Protein AF-A0A382WJC6-F1 (afdb_monomer_lite)

Sequence (167 aa):
MIRLLLIAVLSCFGMSCLIPLSNASTQLGEIEFPTSGSGAAQKHFIHGIAALHSFWYTEAINSFQKSTQVDPSFAMGYWGEALAYNRPLWEEQDIKSAKHTLSKIVDTSRLSQREKDYINALHLLYGDEQKVLRDKAYSNAMKKIYTNYPEDLEAACLYSLSLLGVS

Secondary structure (DSSP, 8-state):
--PPP----------------------PPP-----S--HHHHHHHHHHHHHHHTT-HHHHHHHHHHHHHH-TT-HHHHHHHHHHTEEGGGTEE-HHHHHHHHTT----TTS-HHHHHHHHHHHHHTSSS-HHHHHHHHHHHHHHHHHH-TT-HHHHHHHHHHHHT--

Radius of gyration: 24.37 Å; chains: 1; bounding box: 79×55×57 Å

Organism: NCBI:txid408172

Structure (mmCIF, N/CA/C/O backbone):
data_AF-A0A382WJC6-F1
#
_entry.id   AF-A0A382WJC6-F1
#
loop_
_atom_site.group_PDB
_atom_site.id
_atom_site.type_symbol
_atom_site.label_atom_id
_atom_site.label_alt_id
_atom_site.label_comp_id
_atom_site.label_asym_id
_atom_site.label_entity_id
_atom_site.label_seq_id
_atom_site.pdbx_PDB_ins_code
_atom_site.Cartn_x
_atom_site.Cartn_y
_atom_site.Cartn_z
_atom_site.occupancy
_atom_site.B_iso_or_equiv
_atom_site.auth_seq_id
_atom_site.auth_comp_id
_atom_site.auth_asym_id
_atom_site.auth_atom_id
_atom_site.pdbx_PDB_model_num
ATOM 1 N N . MET A 1 1 ? -63.235 -42.675 -39.815 1.00 46.12 1 MET A N 1
ATOM 2 C CA . MET A 1 1 ? -61.817 -42.324 -39.587 1.00 46.12 1 MET A CA 1
ATOM 3 C C . MET A 1 1 ? -61.426 -41.259 -40.595 1.00 46.12 1 MET A C 1
ATOM 5 O O . MET A 1 1 ? -61.469 -41.576 -41.769 1.00 46.12 1 MET A O 1
ATOM 9 N N . ILE A 1 2 ? -61.148 -40.030 -40.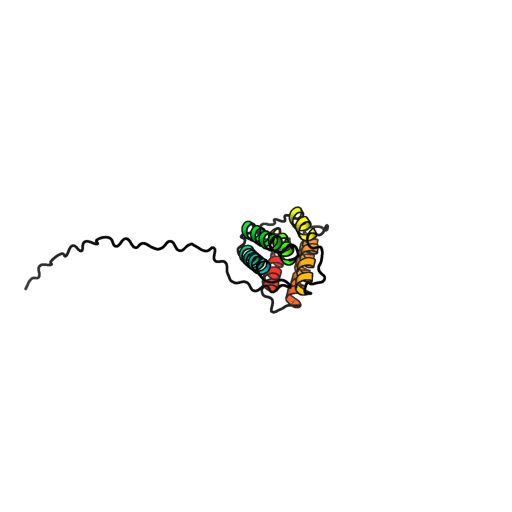145 1.00 40.38 2 ILE A N 1
ATOM 10 C CA . ILE A 1 2 ? -60.199 -39.028 -40.687 1.00 40.38 2 ILE A CA 1
ATOM 11 C C . ILE A 1 2 ? -60.385 -37.766 -39.821 1.00 40.38 2 ILE A C 1
ATOM 13 O O . ILE A 1 2 ? -61.489 -37.244 -39.693 1.00 40.38 2 ILE A O 1
ATOM 17 N N . ARG A 1 3 ? -59.310 -37.366 -39.133 1.00 46.00 3 ARG A N 1
ATOM 18 C CA . ARG A 1 3 ? -59.209 -36.202 -38.237 1.00 46.00 3 ARG A CA 1
ATOM 19 C C . ARG A 1 3 ? -59.025 -34.933 -39.081 1.00 46.00 3 ARG A C 1
ATOM 21 O O . ARG A 1 3 ? -58.102 -34.909 -39.888 1.00 46.00 3 ARG A O 1
ATOM 28 N N . LEU A 1 4 ? -59.814 -33.882 -38.848 1.00 45.53 4 LEU A N 1
ATOM 29 C CA . LEU A 1 4 ? -59.469 -32.517 -39.271 1.00 45.53 4 LEU A CA 1
ATOM 30 C C . LEU A 1 4 ? -58.906 -31.755 -38.064 1.00 45.53 4 LEU A C 1
ATOM 32 O O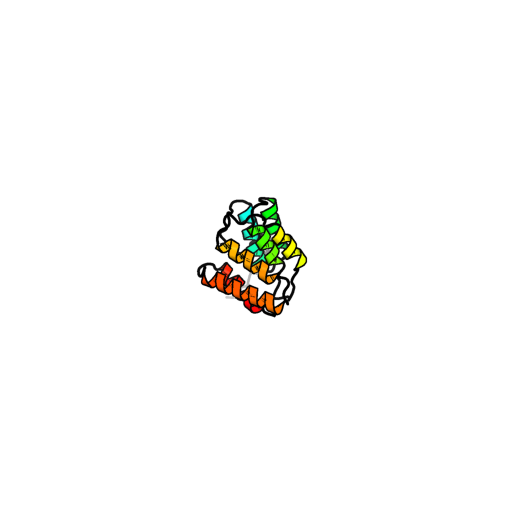 . LEU A 1 4 ? -59.560 -31.656 -37.027 1.00 45.53 4 LEU A O 1
ATOM 36 N N . LEU A 1 5 ? -57.668 -31.274 -38.197 1.00 48.09 5 LEU A N 1
ATOM 37 C CA . LEU A 1 5 ? -56.966 -30.466 -37.203 1.00 48.09 5 LEU A CA 1
ATOM 38 C C . LEU A 1 5 ? -57.609 -29.076 -37.074 1.00 48.09 5 LEU A C 1
ATOM 40 O O . LEU A 1 5 ? -57.699 -28.338 -38.051 1.00 48.09 5 LEU A O 1
ATOM 44 N N . LEU A 1 6 ? -57.971 -28.700 -35.848 1.00 46.66 6 LEU A N 1
ATOM 45 C CA . LEU A 1 6 ? -58.218 -27.315 -35.449 1.00 46.66 6 LEU A CA 1
ATOM 46 C C . LEU A 1 6 ? -56.869 -26.651 -35.144 1.00 46.66 6 LEU A C 1
ATOM 48 O O . LEU A 1 6 ? -56.180 -27.038 -34.201 1.00 46.66 6 LEU A O 1
ATOM 52 N N . ILE A 1 7 ? -56.490 -25.658 -35.948 1.00 52.75 7 ILE A N 1
ATOM 53 C CA . ILE A 1 7 ? -55.347 -24.782 -35.672 1.00 52.75 7 ILE A CA 1
ATOM 54 C C . ILE A 1 7 ? -55.813 -23.749 -34.644 1.00 52.75 7 ILE A C 1
ATOM 56 O O . ILE A 1 7 ? -56.556 -22.825 -34.971 1.00 52.75 7 ILE A O 1
ATOM 60 N N . ALA A 1 8 ? -55.398 -23.919 -33.390 1.00 48.50 8 ALA A N 1
ATOM 61 C CA . ALA A 1 8 ? -55.559 -22.901 -32.363 1.00 48.50 8 ALA A CA 1
ATOM 62 C C . ALA A 1 8 ? -54.476 -21.830 -32.561 1.00 48.50 8 ALA A C 1
ATOM 64 O O . ALA A 1 8 ? -53.296 -22.068 -32.303 1.00 48.50 8 ALA A O 1
ATOM 65 N N . VAL A 1 9 ? -54.873 -20.651 -33.040 1.00 55.81 9 VAL A N 1
ATOM 66 C CA . VAL A 1 9 ? -54.016 -19.461 -33.049 1.00 55.81 9 VAL A CA 1
ATOM 67 C C . VAL A 1 9 ? -53.932 -18.956 -31.611 1.00 55.81 9 VAL A C 1
ATOM 69 O O . VAL A 1 9 ? -54.827 -18.267 -31.125 1.00 55.81 9 VAL A O 1
ATOM 72 N N . LEU A 1 10 ? -52.873 -19.352 -30.904 1.00 54.44 10 LEU A N 1
ATOM 73 C CA . LEU A 1 10 ? -52.570 -18.845 -29.572 1.00 54.44 10 LEU A CA 1
ATOM 74 C C . LEU A 1 10 ? -52.024 -17.418 -29.723 1.00 54.44 10 LEU A C 1
ATOM 76 O O . LEU A 1 10 ? -50.866 -17.204 -30.073 1.00 54.44 10 LEU A O 1
ATOM 80 N N . SER A 1 11 ? -52.892 -16.428 -29.520 1.00 53.34 11 SER A N 1
ATOM 81 C CA . SER A 1 11 ? -52.491 -15.028 -29.404 1.00 53.34 11 SER A CA 1
ATOM 82 C C . SER A 1 11 ? -51.651 -14.869 -28.133 1.00 53.34 11 SER A C 1
ATOM 84 O O . SER A 1 11 ? -52.182 -14.887 -27.023 1.00 53.34 11 SER A O 1
ATOM 86 N N . CYS A 1 12 ? -50.330 -14.746 -28.286 1.00 46.44 12 CYS A N 1
ATOM 87 C CA . CYS A 1 12 ? -49.435 -14.298 -27.222 1.00 46.44 12 CYS A CA 1
ATOM 88 C C . CYS A 1 12 ? -49.717 -12.818 -26.937 1.00 46.44 12 CYS A C 1
ATOM 90 O O . CYS A 1 12 ? -49.056 -11.931 -27.473 1.00 46.44 12 CYS A O 1
ATOM 92 N N . PHE A 1 13 ? -50.737 -12.549 -26.122 1.00 53.16 13 PHE A N 1
ATOM 93 C CA . PHE A 1 13 ? -50.963 -11.222 -25.567 1.00 53.16 13 PHE A CA 1
ATOM 94 C C . PHE A 1 13 ? -49.839 -10.925 -24.570 1.00 53.16 13 PHE A C 1
ATOM 96 O O . PHE A 1 13 ? -49.609 -11.682 -23.626 1.00 53.16 13 PHE A O 1
ATOM 103 N N . GLY A 1 14 ? -49.090 -9.860 -24.856 1.00 56.59 14 GLY A N 1
ATOM 104 C CA . GLY A 1 14 ? -47.836 -9.516 -24.201 1.00 56.59 14 GLY A CA 1
ATOM 105 C C . GLY A 1 14 ? -47.961 -9.377 -22.689 1.00 56.59 14 GLY A C 1
ATOM 106 O O . GLY A 1 14 ? -48.544 -8.421 -22.184 1.00 56.59 14 GLY A O 1
ATOM 107 N N . MET A 1 15 ? -47.316 -10.292 -21.971 1.00 59.22 15 MET A N 1
ATOM 108 C CA . MET A 1 15 ? -46.837 -10.012 -20.628 1.00 59.22 15 MET A CA 1
ATOM 109 C C . MET A 1 15 ? -45.528 -9.241 -20.800 1.00 59.22 15 MET A C 1
ATOM 111 O O . MET A 1 15 ? -44.468 -9.839 -20.988 1.00 59.22 15 MET A O 1
ATOM 115 N N . SER A 1 16 ? -45.602 -7.909 -20.800 1.00 60.09 16 SER A N 1
ATOM 116 C CA . SER A 1 16 ? -44.414 -7.080 -20.604 1.00 60.09 16 SER A CA 1
ATOM 117 C C . SER A 1 16 ? -43.849 -7.427 -19.235 1.00 60.09 16 SER A C 1
ATOM 119 O O . SER A 1 16 ? -44.327 -6.950 -18.208 1.00 60.09 16 SER A O 1
ATOM 121 N N . CYS A 1 17 ? -42.865 -8.323 -19.226 1.00 49.97 17 CYS A N 1
ATOM 122 C CA . CYS A 1 17 ? -42.058 -8.609 -18.061 1.00 49.97 17 CYS A CA 1
ATOM 123 C C . CYS A 1 17 ? -41.314 -7.311 -17.739 1.00 49.97 17 CYS A C 1
ATOM 125 O O . CYS A 1 17 ? -40.339 -6.960 -18.404 1.00 49.97 17 CYS A O 1
ATOM 127 N N . LEU A 1 18 ? -41.829 -6.548 -16.775 1.00 57.84 18 LEU A N 1
ATOM 128 C CA . LEU A 1 18 ? -41.074 -5.485 -16.132 1.00 57.84 18 LEU A CA 1
ATOM 129 C C . LEU A 1 18 ? -39.950 -6.183 -15.372 1.00 57.84 18 LEU A C 1
ATOM 131 O O . LEU A 1 18 ? -40.111 -6.553 -14.213 1.00 57.84 18 LEU A O 1
ATOM 135 N N . ILE A 1 19 ? -38.836 -6.428 -16.059 1.00 63.53 19 ILE A N 1
ATOM 136 C CA . ILE A 1 19 ? -37.583 -6.785 -15.411 1.00 63.53 19 ILE A CA 1
ATOM 137 C C . ILE A 1 19 ? -37.266 -5.570 -14.535 1.00 63.53 19 ILE A C 1
ATOM 139 O O . ILE A 1 19 ? -37.054 -4.487 -15.093 1.00 63.53 19 ILE A O 1
ATOM 143 N N . PRO A 1 20 ? -37.287 -5.674 -13.193 1.00 59.31 20 PRO A N 1
ATOM 144 C CA . PRO A 1 20 ? -36.742 -4.599 -12.393 1.00 59.31 20 PRO A CA 1
ATOM 145 C C . PRO A 1 20 ? -35.296 -4.448 -12.853 1.00 59.31 20 PRO A C 1
ATOM 147 O O . PRO A 1 20 ? -34.547 -5.425 -12.847 1.00 59.31 20 PRO A O 1
ATOM 150 N N . LEU A 1 21 ? -34.921 -3.250 -13.311 1.00 54.53 21 LEU A N 1
ATOM 151 C CA . LEU A 1 21 ? -33.520 -2.881 -13.443 1.00 54.53 21 LEU A CA 1
ATOM 152 C C . LEU A 1 21 ? -32.912 -3.149 -12.071 1.00 54.53 21 LEU A C 1
ATOM 154 O O . LEU A 1 21 ? -33.102 -2.366 -11.140 1.00 54.53 21 LEU A O 1
ATOM 158 N N . SER A 1 22 ? -32.246 -4.295 -11.914 1.00 54.56 22 SER A N 1
ATOM 159 C CA . SER A 1 22 ? -31.336 -4.479 -10.805 1.00 54.56 22 SER A CA 1
ATOM 160 C C . SER A 1 22 ? -30.408 -3.287 -10.918 1.00 54.56 22 SER A C 1
ATOM 162 O O . SER A 1 22 ? -29.740 -3.143 -11.947 1.00 54.56 22 SER A O 1
ATOM 164 N N . ASN A 1 23 ? -30.410 -2.400 -9.920 1.00 53.06 23 ASN A N 1
ATOM 165 C CA . ASN A 1 23 ? -29.277 -1.513 -9.741 1.00 53.06 23 ASN A CA 1
ATOM 166 C C . ASN A 1 23 ? -28.086 -2.455 -9.780 1.00 53.06 23 ASN A C 1
ATOM 168 O O . ASN A 1 23 ? -27.953 -3.292 -8.886 1.00 53.06 23 ASN A O 1
ATOM 172 N N . ALA A 1 24 ? -27.316 -2.412 -10.865 1.00 50.00 24 ALA A N 1
ATOM 173 C CA . ALA A 1 24 ? -26.056 -3.105 -10.929 1.00 50.00 24 ALA A CA 1
ATOM 174 C C . ALA A 1 24 ? -25.202 -2.368 -9.905 1.00 50.00 24 ALA A C 1
ATOM 176 O O . ALA A 1 24 ? -24.503 -1.411 -10.227 1.00 50.00 24 ALA A O 1
ATOM 177 N N . SER A 1 25 ? -25.355 -2.732 -8.630 1.00 58.09 25 SER A N 1
ATOM 178 C CA . SER A 1 25 ? -24.349 -2.441 -7.640 1.00 58.09 25 SER A CA 1
ATOM 179 C C . SER A 1 25 ? -23.073 -2.947 -8.277 1.00 58.09 25 SER A C 1
ATOM 181 O O . SER A 1 25 ? -23.022 -4.101 -8.710 1.00 58.09 25 SER A O 1
ATOM 183 N N . THR A 1 26 ? -22.084 -2.075 -8.408 1.00 62.19 26 THR A N 1
ATOM 184 C CA . THR A 1 26 ? -20.708 -2.450 -8.713 1.00 62.19 26 THR A CA 1
ATOM 185 C C . THR A 1 26 ? -20.224 -3.321 -7.558 1.00 62.19 26 THR A C 1
ATOM 187 O O . THR A 1 26 ? -19.566 -2.848 -6.636 1.00 62.19 26 THR A O 1
ATOM 190 N N . GLN A 1 27 ? -20.696 -4.564 -7.531 1.00 78.00 27 GLN A N 1
ATOM 191 C CA . GLN A 1 27 ? -20.462 -5.513 -6.468 1.00 78.00 27 GLN A CA 1
ATOM 192 C C . GLN A 1 27 ? -19.099 -6.115 -6.758 1.00 78.00 27 GLN A C 1
ATOM 194 O O . GLN A 1 27 ? -18.954 -7.008 -7.589 1.00 78.00 27 GLN A O 1
ATOM 199 N N . LEU A 1 28 ? -18.088 -5.524 -6.132 1.00 84.06 28 LEU A N 1
ATOM 200 C CA . LEU A 1 28 ? -16.753 -6.092 -6.088 1.00 84.06 28 LEU A CA 1
ATOM 201 C C . LEU A 1 28 ? -16.759 -7.307 -5.149 1.00 84.06 28 LEU A C 1
ATOM 203 O O . LEU A 1 28 ? -17.680 -7.479 -4.345 1.00 84.06 28 LEU A O 1
ATOM 207 N N . GLY A 1 29 ? -15.746 -8.164 -5.286 1.00 84.88 29 GLY A N 1
ATOM 208 C CA . GLY A 1 29 ? -15.569 -9.322 -4.411 1.00 84.88 29 GLY A CA 1
ATOM 209 C C . GLY A 1 29 ? -15.347 -8.932 -2.946 1.00 84.88 29 GLY A C 1
ATOM 210 O O . GLY A 1 29 ? -15.127 -7.767 -2.612 1.00 84.88 29 GLY A O 1
ATOM 211 N N . GLU A 1 30 ? -15.394 -9.929 -2.068 1.00 88.00 30 GLU A N 1
ATOM 212 C CA . GLU A 1 30 ? -15.085 -9.751 -0.650 1.00 88.00 30 GLU A CA 1
ATOM 213 C C . GLU A 1 30 ? -13.568 -9.750 -0.431 1.00 88.00 30 GLU A C 1
ATOM 215 O O . GLU A 1 30 ? -12.844 -10.550 -1.022 1.00 88.00 30 GLU A O 1
ATOM 220 N N . ILE A 1 31 ? -13.095 -8.835 0.416 1.00 93.19 31 ILE A N 1
ATOM 221 C CA . ILE A 1 31 ? -11.688 -8.693 0.796 1.00 93.19 31 ILE A CA 1
ATOM 222 C C . ILE A 1 31 ? -11.605 -8.656 2.319 1.00 93.19 31 ILE A C 1
ATOM 224 O O . ILE A 1 31 ? -12.307 -7.874 2.967 1.00 93.19 31 ILE A O 1
ATOM 228 N N . GLU A 1 32 ? -10.684 -9.433 2.882 1.00 94.44 32 GLU A N 1
ATOM 229 C CA . GLU A 1 32 ? -10.280 -9.326 4.280 1.00 94.44 32 GLU A CA 1
ATOM 230 C C . GLU A 1 32 ? -8.892 -8.691 4.368 1.00 94.44 32 GLU A C 1
ATOM 232 O O . GLU A 1 32 ? -7.878 -9.298 4.042 1.00 94.44 32 GLU A O 1
ATOM 237 N N . PHE A 1 33 ? -8.839 -7.443 4.833 1.00 97.44 33 PHE A N 1
ATOM 238 C CA . PHE A 1 33 ? -7.580 -6.743 5.081 1.00 97.44 33 PHE A CA 1
ATOM 239 C C . PHE A 1 33 ? -7.671 -6.026 6.432 1.00 97.44 33 PHE A C 1
ATOM 241 O O . PHE A 1 33 ? -8.036 -4.847 6.479 1.00 97.44 33 PHE A O 1
ATOM 248 N N . PRO A 1 34 ? -7.385 -6.709 7.555 1.00 96.75 34 PRO A N 1
ATOM 249 C CA . PRO A 1 34 ? -7.419 -6.075 8.866 1.00 96.75 34 PRO A CA 1
ATOM 250 C C . PRO A 1 34 ? -6.355 -4.974 8.959 1.00 96.75 34 PRO A C 1
ATOM 252 O O . PRO A 1 34 ? -5.206 -5.151 8.541 1.00 96.75 34 PRO A O 1
ATOM 255 N N . THR A 1 35 ? -6.750 -3.834 9.523 1.00 97.88 35 THR A N 1
ATOM 256 C CA . THR A 1 35 ? -5.870 -2.699 9.824 1.00 97.88 35 THR A CA 1
ATOM 257 C C . THR A 1 35 ? -6.016 -2.303 11.294 1.00 97.88 35 THR A C 1
ATOM 259 O O . THR A 1 35 ? -6.892 -2.795 12.008 1.00 97.88 35 THR A O 1
ATOM 262 N N . SER A 1 36 ? -5.148 -1.410 11.756 1.00 96.50 36 SER A N 1
ATOM 263 C CA . SER A 1 36 ? -5.227 -0.774 13.075 1.00 96.50 36 SER A CA 1
ATOM 264 C C . SER A 1 36 ? -6.397 0.214 13.206 1.00 96.50 36 SER A C 1
ATOM 266 O O . SER A 1 36 ? -6.736 0.617 14.322 1.00 96.50 36 SER A O 1
ATOM 268 N N . GLY A 1 37 ? -7.031 0.597 12.091 1.00 93.50 37 GLY A N 1
ATOM 269 C CA . GLY A 1 37 ? -8.234 1.422 12.065 1.00 93.50 37 GLY A CA 1
ATOM 270 C C . GLY A 1 37 ? -9.510 0.603 11.852 1.00 93.50 37 GLY A C 1
ATOM 271 O O . GLY A 1 37 ? -9.493 -0.604 11.628 1.00 93.50 37 GLY A O 1
ATOM 272 N N . SER A 1 38 ? -10.664 1.262 11.946 1.00 93.81 38 SER A N 1
ATOM 273 C CA . SER A 1 38 ? -11.970 0.614 11.778 1.0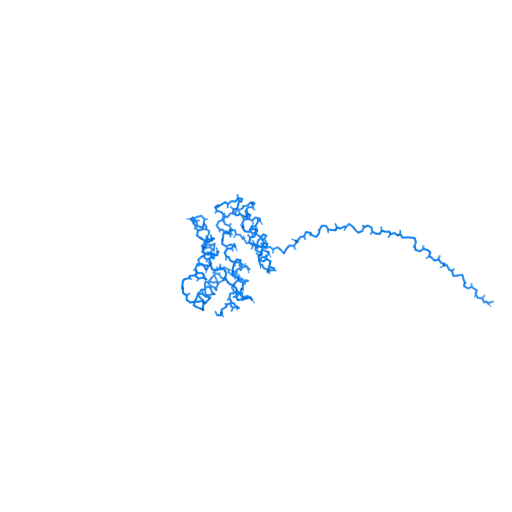0 93.81 38 SER A CA 1
ATOM 274 C C . SER A 1 38 ? -13.027 1.612 11.291 1.00 93.81 38 SER A C 1
ATOM 276 O O . SER A 1 38 ? -12.723 2.760 10.965 1.00 93.81 38 SER A O 1
ATOM 278 N N . GLY A 1 39 ? -14.287 1.182 11.201 1.00 97.00 39 GLY A N 1
ATOM 279 C CA . GLY A 1 39 ? -15.392 2.071 10.850 1.00 97.00 39 GLY A CA 1
ATOM 280 C C . GLY A 1 39 ? -15.420 2.458 9.370 1.00 97.00 39 GLY A C 1
ATOM 281 O O . GLY A 1 39 ? -15.184 1.632 8.491 1.00 97.00 39 GLY A O 1
ATOM 282 N N . ALA A 1 40 ? -15.794 3.704 9.079 1.00 98.00 40 ALA A N 1
ATOM 283 C CA . ALA A 1 40 ? -16.047 4.159 7.711 1.00 98.00 40 ALA A CA 1
ATOM 284 C C . ALA A 1 40 ? -14.775 4.246 6.846 1.00 98.00 40 ALA A C 1
ATOM 286 O O . ALA A 1 40 ? -14.833 3.890 5.670 1.00 98.00 40 ALA A O 1
ATOM 287 N N . ALA A 1 41 ? -13.631 4.627 7.425 1.00 98.38 41 ALA A N 1
ATOM 288 C CA . ALA A 1 41 ? -12.349 4.625 6.720 1.00 98.38 41 ALA A CA 1
ATOM 289 C C . ALA A 1 41 ? -11.984 3.210 6.242 1.00 98.38 41 ALA A C 1
ATOM 291 O O . ALA A 1 41 ? -11.823 2.980 5.046 1.00 98.38 41 ALA A O 1
ATOM 292 N N . GLN A 1 42 ? -12.023 2.227 7.149 1.00 98.25 42 GLN A N 1
ATOM 293 C CA . GLN A 1 42 ? -11.793 0.818 6.819 1.00 98.25 42 GLN A CA 1
ATOM 294 C C . GLN A 1 42 ? -12.721 0.313 5.702 1.00 98.25 42 GLN A C 1
ATOM 296 O O . GLN A 1 42 ? -12.271 -0.399 4.812 1.00 98.25 42 GLN A O 1
ATOM 301 N N . LYS A 1 43 ? -14.007 0.693 5.700 1.00 97.62 43 LYS A N 1
ATOM 302 C CA . LYS A 1 43 ? -14.946 0.293 4.633 1.00 97.62 43 LYS A CA 1
ATOM 303 C C . LYS A 1 43 ? -14.526 0.824 3.261 1.00 97.62 43 LYS A C 1
ATOM 305 O O . LYS A 1 43 ? -14.526 0.071 2.292 1.00 97.62 43 LYS A O 1
ATOM 310 N N . HIS A 1 44 ? -14.155 2.102 3.175 1.00 98.31 44 HIS A N 1
ATOM 311 C CA . HIS A 1 44 ? -13.662 2.692 1.929 1.00 98.31 44 HIS A CA 1
ATOM 31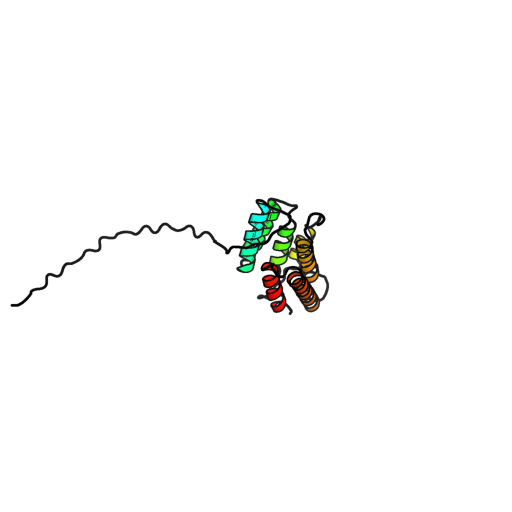2 C C . HIS A 1 44 ? -12.334 2.077 1.484 1.00 98.31 44 HIS A C 1
ATOM 314 O O . HIS A 1 44 ? -12.153 1.810 0.299 1.00 98.31 44 HIS A O 1
ATOM 320 N N . PHE A 1 45 ? -11.436 1.803 2.429 1.00 98.69 45 PHE A N 1
ATOM 321 C CA . PHE A 1 45 ? -10.184 1.108 2.168 1.00 98.69 45 PHE A CA 1
ATOM 322 C C . PHE A 1 45 ? -10.408 -0.290 1.576 1.00 98.69 45 PHE A C 1
ATOM 324 O O . PHE A 1 45 ? -9.840 -0.596 0.533 1.00 98.69 45 PHE A O 1
ATOM 331 N N . ILE A 1 46 ? -11.288 -1.101 2.172 1.00 98.19 46 ILE A N 1
ATOM 332 C CA . ILE A 1 46 ? -11.625 -2.442 1.668 1.00 98.19 46 ILE A CA 1
ATOM 333 C C . ILE A 1 46 ? -12.193 -2.383 0.246 1.00 98.19 46 ILE A C 1
ATOM 335 O O . ILE A 1 46 ? -11.761 -3.143 -0.618 1.00 98.19 46 ILE A O 1
ATOM 339 N N . HIS A 1 47 ? -13.095 -1.437 -0.032 1.00 97.81 47 HIS A N 1
ATOM 340 C CA . HIS A 1 47 ? -13.602 -1.226 -1.394 1.00 97.81 47 HIS A CA 1
ATOM 341 C C . HIS A 1 47 ? -12.483 -0.824 -2.367 1.00 97.81 47 HIS A C 1
ATOM 343 O O . HIS A 1 47 ? -12.438 -1.311 -3.494 1.00 97.81 47 HIS A O 1
ATOM 349 N N . GLY A 1 48 ? -11.539 0.012 -1.922 1.00 98.31 48 GLY A N 1
ATOM 350 C CA . GLY A 1 48 ? -10.357 0.385 -2.699 1.00 98.31 48 GLY A CA 1
ATOM 351 C C . GLY A 1 48 ? -9.463 -0.807 -3.049 1.00 98.31 48 GLY A C 1
ATOM 352 O O . GLY A 1 48 ? -9.037 -0.923 -4.196 1.00 98.31 48 GLY A O 1
ATOM 353 N N . ILE A 1 49 ? -9.229 -1.727 -2.106 1.00 98.44 49 ILE A N 1
ATOM 354 C CA . ILE A 1 49 ? -8.466 -2.962 -2.353 1.00 98.44 49 ILE A CA 1
ATOM 355 C C . ILE A 1 49 ? -9.197 -3.864 -3.353 1.00 98.44 49 ILE A C 1
ATOM 357 O O . ILE A 1 49 ? -8.589 -4.348 -4.307 1.00 98.44 49 ILE A O 1
ATOM 361 N N . ALA A 1 50 ? -10.511 -4.031 -3.205 1.00 97.62 50 ALA A N 1
ATOM 362 C CA . ALA A 1 50 ? -11.301 -4.834 -4.134 1.00 97.62 50 ALA A CA 1
ATOM 363 C C . ALA A 1 50 ? -11.279 -4.254 -5.567 1.00 97.62 50 ALA A C 1
ATOM 365 O O . ALA A 1 50 ? -11.154 -4.990 -6.551 1.00 97.62 50 ALA A O 1
ATOM 366 N N . ALA A 1 51 ? -11.333 -2.922 -5.694 1.00 97.75 51 ALA A N 1
ATOM 367 C CA . ALA A 1 51 ? -11.217 -2.229 -6.976 1.00 97.75 51 ALA A CA 1
ATOM 368 C C . ALA A 1 51 ? -9.806 -2.367 -7.569 1.00 97.75 51 ALA A C 1
ATOM 370 O O . ALA A 1 51 ? -9.664 -2.578 -8.774 1.00 97.75 51 ALA A O 1
ATOM 371 N N . LEU A 1 52 ? -8.767 -2.302 -6.728 1.00 97.75 52 LEU A N 1
ATOM 372 C CA . LEU A 1 52 ? -7.373 -2.487 -7.130 1.00 97.75 52 LEU A CA 1
ATOM 373 C C . LEU A 1 52 ? -7.138 -3.884 -7.724 1.00 97.75 52 LEU A C 1
ATOM 375 O O . LEU A 1 52 ? -6.567 -3.984 -8.808 1.00 97.75 52 LEU A O 1
ATOM 379 N N . HIS A 1 53 ? -7.635 -4.942 -7.072 1.00 95.81 53 HIS A N 1
ATOM 380 C CA . HIS A 1 53 ? -7.560 -6.321 -7.589 1.00 95.81 53 HIS A CA 1
ATOM 381 C C . HIS A 1 53 ? -8.359 -6.533 -8.876 1.00 95.81 53 HIS A C 1
ATOM 383 O O . HIS A 1 53 ? -8.052 -7.426 -9.659 1.00 95.81 53 HIS A O 1
ATOM 389 N N . SER A 1 54 ? -9.354 -5.681 -9.126 1.00 95.25 54 SER A N 1
ATOM 390 C CA . SER A 1 54 ? -10.123 -5.659 -10.376 1.00 95.25 54 SER A CA 1
ATOM 391 C C . SER A 1 54 ? -9.489 -4.768 -11.455 1.00 95.25 54 SER A C 1
ATOM 393 O O . SER A 1 54 ? -10.088 -4.559 -12.509 1.00 95.25 54 SER A O 1
ATOM 395 N N . PHE A 1 55 ? -8.293 -4.220 -11.202 1.00 95.31 55 PHE A N 1
ATOM 396 C CA . PHE A 1 55 ? -7.582 -3.266 -12.061 1.00 95.31 55 PHE A CA 1
ATOM 397 C C . PHE A 1 55 ? -8.355 -1.964 -12.342 1.00 95.31 55 PHE A C 1
ATOM 399 O O . PHE A 1 55 ? -8.104 -1.263 -13.323 1.00 95.31 55 PHE A O 1
ATOM 406 N N . TRP A 1 56 ? -9.293 -1.594 -11.467 1.00 96.81 56 TRP A N 1
ATOM 407 C CA . TRP A 1 56 ? -10.066 -0.354 -11.556 1.00 96.81 56 TRP A CA 1
ATOM 408 C C . TRP A 1 56 ? -9.347 0.773 -10.809 1.00 96.81 56 TRP A C 1
ATOM 410 O O . TRP A 1 56 ? -9.815 1.270 -9.785 1.00 96.81 56 TRP A O 1
ATOM 420 N N . TYR A 1 57 ? -8.184 1.185 -11.316 1.00 98.06 57 TYR A N 1
ATOM 421 C CA . TYR A 1 57 ? -7.274 2.101 -10.615 1.00 98.06 57 TYR A CA 1
ATOM 422 C C . TYR A 1 57 ? -7.905 3.439 -10.213 1.00 98.06 57 TYR A C 1
ATOM 424 O O . TYR A 1 57 ? -7.671 3.911 -9.103 1.00 98.06 57 TYR A O 1
ATOM 432 N N . THR A 1 58 ? -8.729 4.046 -11.072 1.00 97.88 58 THR A N 1
ATOM 433 C CA . THR A 1 58 ? -9.429 5.300 -10.742 1.00 97.88 58 THR A CA 1
ATOM 434 C C . THR A 1 58 ? -10.386 5.120 -9.563 1.00 97.88 58 THR A C 1
ATOM 436 O O . THR A 1 58 ? -10.416 5.957 -8.664 1.00 97.88 58 THR A O 1
ATOM 439 N N . GLU A 1 59 ? -11.135 4.017 -9.529 1.00 98.12 59 GLU A N 1
ATOM 440 C CA . GLU A 1 59 ? -12.055 3.717 -8.427 1.00 98.12 59 GLU A CA 1
ATOM 441 C C . GLU A 1 59 ? -11.299 3.378 -7.137 1.00 98.12 59 GLU A C 1
ATOM 443 O O . GLU A 1 59 ? -11.685 3.832 -6.057 1.00 98.12 59 GLU A O 1
ATOM 448 N N . ALA A 1 60 ? -10.187 2.645 -7.249 1.00 98.69 60 ALA A N 1
ATOM 449 C CA . ALA A 1 60 ? -9.310 2.340 -6.127 1.00 98.69 60 ALA A CA 1
ATOM 450 C C . ALA A 1 60 ? -8.773 3.628 -5.483 1.00 98.69 60 ALA A C 1
ATOM 452 O O . ALA A 1 60 ? -8.997 3.859 -4.295 1.00 98.69 60 ALA A O 1
ATOM 453 N N . ILE A 1 61 ? -8.158 4.516 -6.276 1.00 98.88 61 ILE A N 1
ATOM 454 C CA . ILE A 1 61 ? -7.630 5.812 -5.817 1.00 98.88 61 ILE A CA 1
ATOM 455 C C . ILE A 1 61 ? -8.732 6.646 -5.154 1.00 98.88 61 ILE A C 1
ATOM 457 O O . ILE A 1 61 ? -8.554 7.099 -4.023 1.00 98.88 61 ILE A O 1
ATOM 461 N N . ASN A 1 62 ? -9.895 6.792 -5.798 1.00 98.81 62 ASN A N 1
ATOM 462 C CA . ASN A 1 62 ? -11.024 7.537 -5.232 1.00 98.81 62 ASN A CA 1
ATOM 463 C C . ASN A 1 62 ? -11.478 6.967 -3.880 1.00 98.81 62 ASN A C 1
ATOM 465 O O . ASN A 1 62 ? -11.856 7.712 -2.976 1.00 98.81 62 ASN A O 1
ATOM 469 N N . SER A 1 63 ? -11.456 5.645 -3.727 1.00 98.75 63 SER A N 1
ATOM 470 C CA . SER A 1 63 ? -11.887 4.968 -2.502 1.00 98.75 63 SER A CA 1
ATOM 471 C C . SER A 1 63 ? -10.875 5.125 -1.375 1.00 98.75 63 SER A C 1
ATOM 473 O O . SER A 1 63 ? -11.250 5.448 -0.249 1.00 98.75 63 SER A O 1
ATOM 475 N N . PHE A 1 64 ? -9.586 5.016 -1.679 1.00 98.88 64 PHE A N 1
ATOM 476 C CA . PHE A 1 64 ? -8.525 5.304 -0.721 1.00 98.88 64 PHE A CA 1
ATOM 477 C C . PHE A 1 64 ? -8.523 6.772 -0.274 1.00 98.88 64 PHE A C 1
ATOM 479 O O . PHE A 1 64 ? -8.387 7.054 0.917 1.00 98.88 64 PHE A O 1
ATOM 486 N N . GLN A 1 65 ? -8.792 7.707 -1.187 1.00 98.88 65 GLN A N 1
ATOM 487 C CA . GLN A 1 65 ? -8.968 9.120 -0.849 1.00 98.88 65 GLN A CA 1
ATOM 488 C C . GLN A 1 65 ? -10.206 9.358 0.024 1.00 98.88 65 GLN A C 1
ATOM 490 O O . GLN A 1 65 ? -10.136 10.124 0.979 1.00 98.88 65 GLN A O 1
ATOM 495 N N . LYS A 1 66 ? -11.336 8.685 -0.234 1.00 98.81 66 LYS A N 1
ATOM 496 C CA . LYS A 1 66 ? -12.507 8.738 0.665 1.00 98.81 66 LYS A CA 1
ATOM 497 C C . LYS A 1 66 ? -12.173 8.198 2.057 1.00 98.81 66 LYS A C 1
ATOM 499 O O . LYS A 1 66 ? -12.610 8.776 3.048 1.00 98.81 66 LYS A O 1
ATOM 504 N N . SER A 1 67 ? -11.370 7.135 2.143 1.00 98.75 67 SER A N 1
ATOM 505 C CA . SER A 1 67 ? -10.905 6.595 3.425 1.00 98.75 67 SER A CA 1
ATOM 506 C C . SER A 1 67 ? -10.176 7.655 4.252 1.00 98.75 67 SER A C 1
ATOM 508 O O . SER A 1 67 ? -10.468 7.803 5.436 1.00 98.75 67 SER A O 1
ATOM 510 N N . THR A 1 68 ? -9.265 8.411 3.637 1.00 98.62 68 THR A N 1
ATOM 511 C CA . THR A 1 68 ? -8.466 9.437 4.329 1.00 98.62 68 THR A CA 1
ATOM 512 C C . THR A 1 68 ? -9.187 10.776 4.481 1.00 98.62 68 THR A C 1
ATOM 514 O O . THR A 1 68 ? -8.869 11.543 5.382 1.00 98.62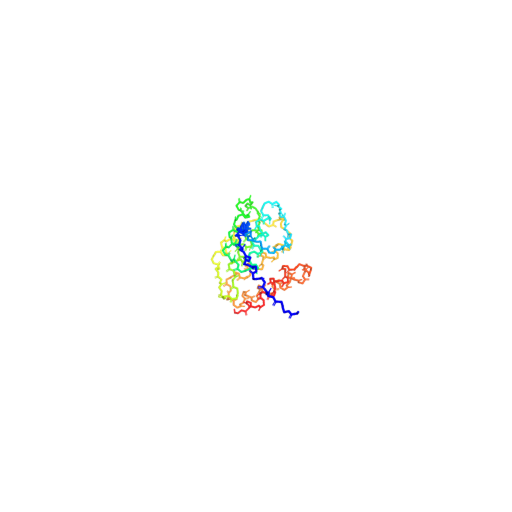 68 THR A O 1
ATOM 517 N N . GLN A 1 69 ? -10.209 11.057 3.669 1.00 98.50 69 GLN A N 1
ATOM 518 C CA . GLN A 1 69 ? -11.126 12.180 3.901 1.00 98.50 69 GLN A CA 1
ATOM 519 C C . GLN A 1 69 ? -11.970 11.969 5.163 1.00 98.50 69 GLN A C 1
ATOM 521 O O . GLN A 1 69 ? -12.214 12.920 5.901 1.00 98.50 69 GLN A O 1
ATOM 526 N N . VAL A 1 70 ? -12.422 10.734 5.407 1.00 98.38 70 VAL A N 1
ATOM 527 C CA . VAL A 1 70 ? -13.221 10.390 6.592 1.00 98.38 70 VAL A CA 1
ATOM 528 C C . VAL A 1 70 ? -12.351 10.252 7.842 1.00 98.38 70 VAL A C 1
ATOM 530 O O . VAL A 1 70 ? -12.776 10.656 8.922 1.00 98.38 70 VAL A O 1
ATOM 533 N N . ASP A 1 71 ? -11.140 9.712 7.706 1.00 97.88 71 ASP A N 1
ATOM 534 C CA . ASP A 1 71 ? -10.147 9.653 8.779 1.00 97.88 71 ASP A CA 1
ATOM 535 C C . ASP A 1 71 ? -8.750 10.015 8.244 1.00 97.88 71 ASP A C 1
ATOM 537 O O . ASP A 1 71 ? -8.041 9.152 7.716 1.00 97.88 71 ASP A O 1
ATOM 541 N N . PRO A 1 72 ? -8.308 11.276 8.411 1.00 97.44 72 PRO A N 1
ATOM 542 C CA . PRO A 1 72 ? -6.988 11.715 7.964 1.00 97.44 72 PRO A CA 1
ATOM 543 C C . PRO A 1 72 ? -5.811 11.001 8.636 1.00 97.44 72 PRO A C 1
ATOM 545 O O . PRO A 1 72 ? -4.692 11.116 8.137 1.00 97.44 72 PRO A O 1
ATOM 548 N N . SER A 1 73 ? -6.036 10.288 9.748 1.00 96.50 73 SER A N 1
ATOM 549 C CA . SER A 1 73 ? -5.018 9.500 10.454 1.00 96.50 73 SER A CA 1
ATOM 550 C C . SER A 1 73 ? -4.932 8.044 9.979 1.00 96.50 73 SER A C 1
ATOM 552 O O . SER A 1 73 ? -4.013 7.321 10.367 1.00 96.50 73 SER A O 1
ATOM 554 N N . PHE A 1 74 ? -5.845 7.610 9.103 1.00 98.19 74 PHE A N 1
ATOM 555 C CA . PHE A 1 74 ? -5.892 6.247 8.581 1.00 98.19 74 PHE A CA 1
ATOM 556 C C . PHE A 1 74 ? -4.779 6.001 7.546 1.00 98.19 74 PHE A C 1
ATOM 558 O O . PHE A 1 74 ? -4.985 6.079 6.331 1.00 98.19 74 PHE A O 1
ATOM 565 N N . ALA A 1 75 ? -3.574 5.688 8.034 1.00 98.50 75 ALA A N 1
ATOM 566 C CA . ALA A 1 75 ? -2.361 5.533 7.226 1.00 98.50 75 ALA A CA 1
ATOM 567 C C . ALA A 1 75 ? -2.513 4.546 6.056 1.00 98.5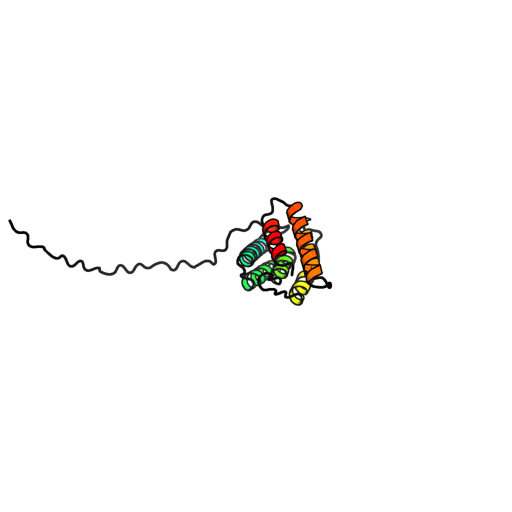0 75 ALA A C 1
ATOM 569 O O . ALA A 1 75 ? -1.983 4.785 4.970 1.00 98.50 75 ALA A O 1
ATOM 570 N N . MET A 1 76 ? -3.276 3.466 6.250 1.00 98.75 76 MET A N 1
ATOM 571 C CA . MET A 1 76 ? -3.472 2.443 5.221 1.00 98.75 76 MET A CA 1
ATOM 572 C C . MET A 1 76 ? -4.271 2.940 4.012 1.00 98.75 76 MET A C 1
ATOM 574 O O . MET A 1 76 ? -4.108 2.409 2.917 1.00 98.75 76 MET A O 1
ATOM 578 N N . GLY A 1 77 ? -5.059 4.009 4.163 1.00 98.75 77 GLY A N 1
ATOM 579 C CA . GLY A 1 77 ? -5.693 4.686 3.034 1.00 98.75 77 GLY A CA 1
ATOM 580 C C . GLY A 1 77 ? -4.655 5.359 2.132 1.00 98.75 77 GLY A C 1
ATOM 581 O O . GLY A 1 77 ? -4.662 5.141 0.926 1.00 98.75 77 GLY A O 1
ATOM 582 N N . TYR A 1 78 ? -3.691 6.086 2.707 1.00 98.88 78 TYR A N 1
ATOM 583 C CA . TYR A 1 78 ? -2.584 6.660 1.930 1.00 98.88 78 TYR A CA 1
ATOM 584 C C . TYR A 1 78 ? -1.690 5.578 1.314 1.00 98.88 78 TYR A C 1
ATOM 586 O O . TYR A 1 78 ? -1.279 5.708 0.163 1.00 98.88 78 TYR A O 1
ATOM 594 N N . TRP A 1 79 ? -1.413 4.493 2.044 1.00 98.88 79 TRP A N 1
ATOM 595 C CA . TRP A 1 79 ? -0.685 3.346 1.494 1.00 98.88 79 TRP A CA 1
ATOM 596 C C . TRP A 1 79 ? -1.405 2.742 0.281 1.00 98.88 79 TRP A C 1
ATOM 598 O O . TRP A 1 79 ? -0.774 2.532 -0.752 1.00 98.88 79 TRP A O 1
ATOM 608 N N . GLY A 1 80 ? -2.718 2.510 0.376 1.00 98.88 80 GLY A N 1
ATOM 609 C CA . GLY A 1 80 ? -3.512 1.951 -0.719 1.00 98.88 80 GLY A CA 1
ATOM 610 C C . GLY A 1 80 ? -3.538 2.864 -1.946 1.00 98.88 80 GLY A C 1
ATOM 611 O O . GLY A 1 80 ? -3.332 2.403 -3.068 1.00 98.88 80 GLY A O 1
ATOM 612 N N . GLU A 1 81 ? -3.705 4.175 -1.742 1.00 98.88 81 GLU A N 1
ATOM 613 C CA . GLU A 1 81 ? -3.626 5.156 -2.829 1.00 98.88 81 GLU A CA 1
ATOM 614 C C . GLU A 1 81 ? -2.240 5.136 -3.492 1.00 98.88 81 GLU A C 1
ATOM 616 O O . GLU A 1 81 ? -2.144 5.081 -4.716 1.00 98.88 81 GLU A O 1
ATOM 621 N N . ALA A 1 82 ? -1.163 5.111 -2.700 1.00 98.88 82 ALA A N 1
ATOM 622 C CA . ALA A 1 82 ? 0.197 5.026 -3.221 1.00 98.88 82 ALA A CA 1
ATOM 623 C C . ALA A 1 82 ? 0.464 3.715 -3.982 1.00 98.88 82 ALA A C 1
ATOM 625 O O . ALA A 1 82 ? 1.158 3.723 -4.999 1.00 98.88 82 ALA A O 1
ATOM 626 N N . LEU A 1 83 ? -0.093 2.593 -3.520 1.00 98.81 83 LEU A N 1
ATOM 627 C CA . LEU A 1 83 ? -0.005 1.299 -4.198 1.00 98.81 83 LEU A CA 1
ATOM 628 C C . LEU A 1 83 ? -0.702 1.332 -5.567 1.00 98.81 83 LEU A C 1
ATOM 630 O O . LEU A 1 83 ? -0.161 0.804 -6.534 1.00 98.81 83 LEU A O 1
ATOM 634 N N . ALA A 1 84 ? -1.856 1.998 -5.676 1.00 98.69 84 ALA A N 1
ATOM 635 C CA . ALA A 1 84 ? -2.632 2.092 -6.917 1.00 98.69 84 ALA A CA 1
ATOM 636 C C . ALA A 1 84 ? -1.946 2.899 -8.041 1.00 98.69 84 ALA A C 1
ATOM 638 O O . ALA A 1 84 ? -2.357 2.816 -9.203 1.00 98.69 84 ALA A O 1
ATOM 639 N N . TYR A 1 85 ? -0.890 3.655 -7.721 1.00 98.69 85 TYR A N 1
ATOM 640 C CA . TYR A 1 85 ? -0.030 4.317 -8.708 1.00 98.69 85 TYR A CA 1
ATOM 641 C C . TYR A 1 85 ? 1.024 3.390 -9.337 1.00 98.69 85 TYR A C 1
ATOM 643 O O . TYR A 1 85 ? 1.690 3.811 -10.282 1.00 98.69 85 TYR A O 1
ATOM 651 N N . ASN A 1 86 ? 1.162 2.146 -8.864 1.00 97.56 86 ASN A N 1
ATOM 652 C CA . ASN A 1 86 ? 1.980 1.115 -9.498 1.00 97.56 86 ASN A CA 1
ATOM 653 C C . ASN A 1 86 ? 1.086 0.169 -10.308 1.00 97.56 86 ASN A C 1
ATOM 655 O O . ASN A 1 86 ? 0.257 -0.552 -9.749 1.00 97.56 86 ASN A O 1
ATOM 659 N N . ARG A 1 87 ? 1.270 0.142 -11.630 1.00 96.62 87 ARG A N 1
ATOM 660 C CA . ARG A 1 87 ? 0.479 -0.674 -12.562 1.00 96.62 87 ARG A CA 1
ATOM 661 C C . ARG A 1 87 ? 1.416 -1.587 -13.354 1.00 96.62 87 ARG A C 1
ATOM 663 O O . ARG A 1 87 ? 1.662 -1.347 -14.536 1.00 96.62 87 ARG A O 1
ATOM 670 N N . PRO A 1 88 ? 1.968 -2.635 -12.716 1.00 92.31 88 PRO A N 1
ATOM 671 C CA . PRO A 1 88 ? 3.075 -3.406 -13.279 1.00 92.31 88 PRO A CA 1
ATOM 672 C C . PRO A 1 88 ? 2.719 -4.117 -14.590 1.00 92.31 88 PRO A C 1
ATOM 674 O O . PRO A 1 88 ? 3.574 -4.220 -15.460 1.00 92.31 88 PRO A O 1
ATOM 677 N N . LEU A 1 89 ? 1.459 -4.529 -14.784 1.00 92.19 89 LEU A N 1
ATOM 678 C CA . LEU A 1 89 ? 1.007 -5.152 -16.039 1.00 92.19 89 LEU A CA 1
ATOM 679 C C . LEU A 1 89 ? 0.999 -4.187 -17.240 1.00 92.19 89 LEU A C 1
ATOM 681 O O . LEU A 1 89 ? 0.954 -4.637 -18.380 1.00 92.19 89 LEU A O 1
ATOM 685 N N . TRP A 1 90 ? 1.040 -2.877 -16.982 1.00 94.06 90 TRP A N 1
ATOM 686 C CA . TRP A 1 90 ? 1.106 -1.814 -17.989 1.00 94.06 90 TRP A CA 1
ATOM 687 C C . TRP A 1 90 ? 2.442 -1.061 -17.964 1.00 94.06 90 TRP A C 1
ATOM 689 O O . TRP A 1 90 ? 2.573 -0.045 -18.639 1.00 94.06 90 TRP A O 1
ATOM 699 N N . GLU A 1 91 ? 3.414 -1.527 -17.171 1.00 92.25 91 GLU A N 1
ATOM 700 C CA . GLU A 1 91 ? 4.717 -0.874 -16.971 1.00 92.25 91 GLU A CA 1
ATOM 701 C C . GLU A 1 91 ? 4.624 0.615 -16.576 1.00 92.25 91 GLU A C 1
ATOM 703 O O . GLU A 1 91 ? 5.508 1.419 -16.872 1.00 92.25 91 GLU A O 1
ATOM 708 N N . GLU A 1 92 ? 3.558 0.996 -15.869 1.00 94.69 92 GLU A N 1
ATOM 709 C CA . GLU A 1 92 ? 3.287 2.384 -15.493 1.00 94.69 92 GLU A CA 1
ATOM 710 C C . GLU A 1 92 ? 3.497 2.596 -13.985 1.00 94.69 92 GLU A C 1
ATOM 712 O O . GLU A 1 92 ? 2.965 1.856 -13.153 1.00 94.69 92 GLU A O 1
ATOM 717 N N . GLN A 1 93 ? 4.255 3.639 -13.633 1.00 95.31 93 GLN A N 1
ATOM 718 C CA . GLN A 1 93 ? 4.437 4.104 -12.255 1.00 95.31 93 GLN A CA 1
ATOM 719 C C . GLN A 1 93 ? 4.304 5.630 -12.179 1.00 95.31 93 GLN A C 1
ATOM 721 O O . GLN A 1 93 ? 5.141 6.355 -12.720 1.00 95.31 93 GLN A O 1
ATOM 726 N N . ASP A 1 94 ? 3.318 6.131 -11.429 1.00 97.94 94 ASP A N 1
ATOM 727 C CA . ASP A 1 94 ? 3.263 7.550 -11.047 1.00 97.94 94 ASP A CA 1
ATOM 728 C C . ASP A 1 94 ? 4.018 7.779 -9.728 1.00 97.94 94 ASP A C 1
ATOM 730 O O . ASP A 1 94 ? 3.451 7.910 -8.639 1.00 97.94 94 ASP A O 1
ATOM 734 N N . ILE A 1 95 ? 5.348 7.820 -9.840 1.00 97.81 95 ILE A N 1
ATOM 735 C CA . ILE A 1 95 ? 6.266 7.971 -8.702 1.00 97.81 95 ILE A CA 1
ATOM 736 C C . ILE A 1 95 ? 6.003 9.279 -7.944 1.00 97.81 95 ILE A C 1
ATOM 738 O O . ILE A 1 95 ? 6.119 9.325 -6.717 1.00 97.81 95 ILE A O 1
ATOM 742 N N . LYS A 1 96 ? 5.658 10.359 -8.658 1.00 98.38 96 LYS A N 1
ATOM 743 C CA . LYS A 1 96 ? 5.456 11.678 -8.050 1.00 98.38 96 LYS A CA 1
ATOM 744 C C . LYS A 1 96 ? 4.232 11.659 -7.140 1.00 98.38 96 LYS A C 1
ATOM 746 O O . LYS A 1 96 ? 4.340 12.077 -5.984 1.00 98.38 96 LYS A O 1
ATOM 751 N N . SER A 1 97 ? 3.100 11.170 -7.643 1.00 98.69 97 SER A N 1
ATOM 752 C CA . SER A 1 97 ? 1.867 11.077 -6.861 1.00 98.69 97 SER A CA 1
ATOM 753 C C . SER A 1 97 ? 2.030 10.100 -5.700 1.00 98.69 97 SER A C 1
ATOM 755 O O . SER A 1 97 ? 1.688 10.442 -4.569 1.00 98.69 97 SER A O 1
ATOM 757 N N . ALA A 1 98 ? 2.672 8.950 -5.923 1.00 98.69 98 ALA A N 1
ATOM 758 C CA . ALA A 1 98 ? 2.917 7.978 -4.863 1.00 98.69 98 ALA A CA 1
ATOM 759 C C . ALA A 1 98 ? 3.777 8.532 -3.717 1.00 98.69 98 ALA A C 1
ATOM 761 O O . ALA A 1 98 ? 3.391 8.418 -2.553 1.00 98.69 98 ALA A O 1
ATOM 762 N N . LYS A 1 99 ? 4.907 9.190 -4.021 1.00 98.62 99 LYS A N 1
ATOM 763 C CA . LYS A 1 99 ? 5.757 9.835 -3.001 1.00 98.62 99 LYS A CA 1
ATOM 764 C C . LYS A 1 99 ? 4.999 10.912 -2.229 1.00 98.62 99 LYS A C 1
ATOM 766 O O . LYS A 1 99 ? 5.100 10.975 -1.004 1.00 98.62 99 LYS A O 1
ATOM 771 N N . HIS A 1 100 ? 4.234 11.748 -2.933 1.00 98.69 100 HIS A N 1
ATOM 772 C CA . HIS A 1 100 ? 3.419 12.781 -2.299 1.00 98.69 100 HIS A CA 1
ATOM 773 C C . HIS A 1 100 ? 2.394 12.171 -1.335 1.00 98.69 100 HIS A C 1
ATOM 775 O O . HIS A 1 100 ? 2.280 12.624 -0.198 1.00 98.69 100 HIS A O 1
ATOM 781 N N . THR A 1 101 ? 1.696 11.116 -1.747 1.00 98.81 101 THR A N 1
ATOM 782 C CA . THR A 1 101 ? 0.715 10.429 -0.905 1.00 98.81 101 THR A CA 1
ATOM 783 C C . THR A 1 101 ? 1.373 9.756 0.300 1.00 98.81 101 THR A C 1
ATOM 785 O O . THR A 1 101 ? 0.906 9.953 1.419 1.00 98.81 101 THR A O 1
ATOM 788 N N . LEU A 1 102 ? 2.497 9.053 0.120 1.00 98.62 102 LEU A N 1
ATOM 789 C CA . LEU A 1 102 ? 3.235 8.436 1.230 1.00 98.62 102 LEU A CA 1
ATOM 790 C C . LEU A 1 102 ? 3.729 9.462 2.256 1.00 98.62 102 LEU A C 1
ATOM 792 O O . LEU A 1 102 ? 3.702 9.179 3.449 1.00 98.62 102 LEU A O 1
ATOM 796 N N . SER A 1 103 ? 4.114 10.673 1.833 1.00 98.19 103 SER A N 1
ATOM 797 C CA . SER A 1 103 ? 4.539 11.728 2.770 1.00 98.19 103 SER A CA 1
ATOM 798 C C . SER A 1 103 ? 3.436 12.218 3.720 1.00 98.19 103 SER A C 1
ATOM 800 O O . SER A 1 103 ? 3.737 12.887 4.705 1.00 98.19 103 SER A O 1
ATOM 802 N N . LYS A 1 104 ? 2.166 11.879 3.454 1.00 98.56 104 LYS A N 1
ATOM 803 C CA . LYS A 1 104 ? 1.038 12.186 4.349 1.00 98.56 104 LYS A CA 1
ATOM 804 C C . LYS A 1 104 ? 0.943 11.213 5.529 1.00 98.56 104 LYS A C 1
ATOM 806 O O . LYS A 1 104 ? 0.235 11.499 6.492 1.00 98.56 104 LYS A O 1
ATOM 811 N N . ILE A 1 105 ? 1.667 10.092 5.490 1.00 98.12 105 ILE A N 1
ATOM 812 C CA . ILE A 1 105 ? 1.787 9.161 6.615 1.00 98.12 105 ILE A CA 1
ATOM 813 C C . ILE A 1 105 ? 2.815 9.734 7.600 1.00 98.12 105 ILE A C 1
ATOM 815 O O . ILE A 1 105 ? 4.014 9.492 7.485 1.00 98.12 105 ILE A O 1
ATOM 819 N N . VAL A 1 106 ? 2.340 10.532 8.557 1.00 93.00 106 VAL A N 1
ATOM 820 C CA . VAL A 1 106 ? 3.203 11.254 9.515 1.00 93.00 106 VAL A CA 1
ATOM 821 C C . VAL A 1 106 ? 3.403 10.530 10.846 1.00 93.00 106 VAL A C 1
ATOM 823 O O . VAL A 1 106 ? 4.401 10.761 11.522 1.00 93.00 106 VAL A O 1
ATOM 826 N N . ASP A 1 107 ? 2.476 9.648 11.226 1.00 92.06 107 ASP A N 1
ATOM 827 C CA . ASP A 1 107 ? 2.542 8.864 12.459 1.00 92.06 107 ASP A CA 1
ATOM 828 C C . ASP A 1 107 ? 2.297 7.387 12.150 1.00 92.06 107 ASP A C 1
ATOM 830 O O . ASP A 1 107 ? 1.294 7.009 11.548 1.00 92.06 107 ASP A O 1
ATOM 834 N N . THR A 1 108 ? 3.234 6.544 12.577 1.00 95.81 108 THR A N 1
ATOM 835 C CA . THR A 1 108 ? 3.142 5.086 12.452 1.00 95.81 108 THR A CA 1
ATOM 836 C C . THR A 1 108 ? 3.121 4.390 13.812 1.00 95.81 108 THR A C 1
ATOM 838 O O . THR A 1 108 ? 3.084 3.163 13.878 1.00 95.81 108 THR A O 1
ATOM 841 N N . SER A 1 109 ? 3.131 5.138 14.920 1.00 95.12 109 SER A N 1
ATOM 842 C CA . SER A 1 109 ? 3.253 4.598 16.280 1.00 95.12 109 SER A CA 1
ATOM 843 C C . SER A 1 109 ? 2.144 3.602 16.625 1.00 95.12 109 SER A C 1
ATOM 845 O O . SER A 1 109 ? 2.408 2.594 17.280 1.00 95.12 109 SER A O 1
ATOM 847 N N . ARG A 1 110 ? 0.930 3.841 16.115 1.00 94.62 110 ARG A N 1
ATOM 848 C CA . ARG A 1 110 ? -0.270 3.023 16.347 1.00 94.62 110 ARG A CA 1
ATOM 849 C C . ARG A 1 110 ? -0.471 1.889 15.339 1.00 94.62 110 ARG A C 1
ATOM 851 O O . ARG A 1 110 ? -1.373 1.080 15.534 1.00 94.62 110 ARG A O 1
ATOM 858 N N . LEU A 1 111 ? 0.346 1.827 14.286 1.00 98.19 111 LEU A N 1
ATOM 859 C CA . LEU A 1 111 ? 0.239 0.792 13.260 1.00 98.19 111 LEU A CA 1
ATOM 860 C C . LEU A 1 111 ? 0.835 -0.527 13.753 1.00 98.19 111 LEU A C 1
ATOM 862 O O . LEU A 1 111 ? 1.877 -0.552 14.423 1.00 98.19 111 LEU A O 1
ATOM 866 N N . SER A 1 112 ? 0.207 -1.628 13.354 1.00 98.38 112 SER A N 1
ATOM 867 C CA . SER A 1 112 ? 0.772 -2.966 13.499 1.00 98.38 112 SER A CA 1
ATOM 868 C C . SER A 1 112 ? 2.076 -3.102 12.707 1.00 98.38 112 SER A C 1
ATOM 870 O O . SER A 1 112 ? 2.361 -2.334 11.785 1.00 98.38 112 SER A O 1
ATOM 872 N N . GLN A 1 113 ? 2.877 -4.116 13.044 1.00 98.44 113 GLN A N 1
ATOM 873 C CA . GLN A 1 113 ? 4.099 -4.389 12.288 1.00 98.44 113 GLN A CA 1
ATOM 874 C C . GLN A 1 113 ? 3.796 -4.714 10.817 1.00 98.44 113 GLN A C 1
ATOM 876 O O . GLN A 1 113 ? 4.483 -4.208 9.937 1.00 98.44 113 GLN A O 1
ATOM 881 N N . ARG A 1 114 ? 2.710 -5.453 10.550 1.00 98.44 114 ARG A N 1
ATOM 882 C CA . ARG A 1 114 ? 2.266 -5.802 9.193 1.00 98.44 114 ARG A CA 1
ATOM 883 C C . ARG A 1 114 ? 2.019 -4.555 8.341 1.00 98.44 114 ARG A C 1
ATOM 885 O O . ARG A 1 114 ? 2.513 -4.458 7.224 1.00 98.44 114 ARG A O 1
ATOM 892 N N . GLU A 1 115 ? 1.287 -3.581 8.876 1.00 98.81 115 GLU A N 1
ATOM 893 C CA . GLU A 1 115 ? 1.010 -2.311 8.189 1.00 98.81 115 GLU A CA 1
ATOM 894 C C . GLU A 1 115 ? 2.294 -1.513 7.917 1.00 98.81 115 GLU A C 1
ATOM 896 O O . GLU A 1 115 ? 2.486 -1.003 6.813 1.00 98.81 115 GLU A O 1
ATOM 901 N N . LYS A 1 116 ? 3.212 -1.454 8.892 1.00 98.81 116 LYS A N 1
ATOM 902 C CA . LYS A 1 116 ? 4.525 -0.811 8.715 1.00 98.81 116 LYS A CA 1
ATOM 903 C C . LYS A 1 116 ? 5.343 -1.489 7.622 1.00 98.81 116 LYS A C 1
ATOM 905 O O . LYS A 1 116 ? 5.968 -0.797 6.823 1.00 98.81 116 LYS A O 1
ATOM 910 N N . ASP A 1 117 ? 5.324 -2.816 7.557 1.00 98.81 117 ASP A N 1
ATOM 911 C CA . ASP A 1 117 ? 6.056 -3.570 6.542 1.00 98.81 117 ASP A CA 1
ATOM 912 C C . ASP A 1 117 ? 5.532 -3.262 5.130 1.00 98.81 117 ASP A C 1
ATOM 914 O O . ASP A 1 117 ? 6.326 -3.003 4.223 1.00 98.81 117 ASP A O 1
ATOM 918 N N . TYR A 1 118 ? 4.208 -3.189 4.955 1.00 98.81 118 TYR A N 1
ATOM 919 C CA . TYR A 1 118 ? 3.578 -2.776 3.696 1.00 98.81 118 TYR A CA 1
ATOM 920 C C . TYR A 1 118 ? 3.950 -1.346 3.275 1.00 98.81 118 TYR A C 1
ATOM 922 O O . TYR A 1 118 ? 4.257 -1.105 2.104 1.00 98.81 118 TYR A O 1
ATOM 930 N N . ILE A 1 119 ? 3.956 -0.399 4.217 1.00 98.88 119 ILE A N 1
ATOM 931 C CA . ILE A 1 119 ? 4.366 0.992 3.966 1.00 98.88 119 ILE A CA 1
ATOM 932 C C . ILE A 1 119 ? 5.844 1.055 3.565 1.00 98.88 119 ILE A C 1
ATOM 934 O O . ILE A 1 119 ? 6.194 1.673 2.557 1.00 98.88 119 ILE A O 1
ATOM 938 N N . ASN A 1 120 ? 6.708 0.350 4.296 1.00 98.75 120 ASN A N 1
ATOM 939 C CA . ASN A 1 120 ? 8.137 0.272 4.002 1.00 98.75 120 ASN A CA 1
ATOM 940 C C . ASN A 1 120 ? 8.411 -0.333 2.619 1.00 98.75 120 ASN A C 1
ATOM 942 O O . ASN A 1 120 ? 9.301 0.138 1.910 1.00 98.75 120 ASN A O 1
ATOM 946 N N . ALA A 1 121 ? 7.632 -1.334 2.196 1.00 98.81 121 ALA A N 1
ATOM 947 C CA . ALA A 1 121 ? 7.747 -1.902 0.857 1.00 98.81 121 ALA A CA 1
ATOM 948 C C . ALA A 1 121 ? 7.502 -0.842 -0.236 1.00 98.81 121 ALA A C 1
ATOM 950 O O . ALA A 1 121 ? 8.271 -0.772 -1.195 1.00 98.81 121 ALA A O 1
ATOM 951 N N . LEU A 1 122 ? 6.507 0.040 -0.077 1.00 98.69 122 LEU A N 1
ATOM 952 C CA . LEU A 1 122 ? 6.273 1.120 -1.046 1.00 98.69 122 LEU A CA 1
ATOM 953 C C . LEU A 1 122 ? 7.365 2.193 -1.028 1.00 98.69 122 LEU A C 1
ATOM 955 O O . LEU A 1 122 ? 7.698 2.732 -2.083 1.00 98.69 122 LEU A O 1
ATOM 959 N N . HIS A 1 123 ? 7.979 2.474 0.123 1.00 98.56 123 HIS A N 1
ATOM 960 C CA . HIS A 1 123 ? 9.152 3.352 0.163 1.00 98.56 123 HIS A CA 1
ATOM 961 C C . HIS A 1 123 ? 10.332 2.789 -0.641 1.00 98.56 123 HIS A C 1
ATOM 963 O O . HIS A 1 123 ? 11.056 3.562 -1.263 1.00 98.56 123 HIS A O 1
ATOM 969 N N . LEU A 1 124 ? 10.505 1.462 -0.685 1.00 98.50 124 LEU A N 1
ATOM 970 C CA . LEU A 1 124 ? 11.503 0.824 -1.551 1.00 98.50 124 LEU A CA 1
ATOM 971 C C . LEU A 1 124 ? 11.118 0.942 -3.030 1.00 98.50 124 LEU A C 1
ATOM 973 O O . LEU A 1 124 ? 11.950 1.348 -3.841 1.00 98.50 124 LEU A O 1
ATOM 977 N N . LEU A 1 125 ? 9.859 0.640 -3.368 1.00 98.31 125 LEU A N 1
ATOM 978 C CA . LEU A 1 125 ? 9.336 0.707 -4.738 1.00 98.31 125 LEU A CA 1
ATOM 979 C C . LEU A 1 125 ? 9.507 2.101 -5.356 1.00 98.31 125 LEU A C 1
ATOM 981 O O . LEU A 1 125 ? 9.902 2.242 -6.515 1.00 98.31 125 LEU A O 1
ATOM 985 N N . TYR A 1 126 ? 9.267 3.136 -4.555 1.00 98.00 126 TYR A N 1
ATOM 986 C CA . TYR A 1 126 ? 9.367 4.534 -4.958 1.00 98.00 126 TYR A CA 1
ATOM 987 C C . TYR A 1 126 ? 10.629 5.225 -4.429 1.00 98.00 126 TYR A C 1
ATOM 989 O O . TYR A 1 126 ? 10.640 6.442 -4.321 1.00 98.00 126 TYR A O 1
ATOM 997 N N . GLY A 1 127 ? 11.693 4.497 -4.090 1.00 96.19 127 GLY A N 1
ATOM 998 C CA . GLY A 1 127 ? 12.992 5.093 -3.748 1.00 96.19 127 GLY A CA 1
ATOM 999 C C . GLY A 1 127 ? 13.655 5.861 -4.909 1.00 96.19 127 GLY A C 1
ATOM 1000 O O . GLY A 1 127 ? 13.080 6.032 -5.985 1.00 96.19 127 GLY A O 1
ATOM 1001 N N . ASP A 1 128 ? 14.892 6.312 -4.705 1.00 95.50 128 ASP A N 1
ATOM 1002 C CA . ASP A 1 128 ? 15.640 7.109 -5.699 1.00 95.50 128 ASP A CA 1
ATOM 1003 C C . ASP A 1 128 ? 16.589 6.281 -6.587 1.00 95.50 128 ASP A C 1
ATOM 1005 O O . ASP A 1 128 ? 17.154 6.796 -7.549 1.00 95.50 128 ASP A O 1
ATOM 1009 N N . GLU A 1 129 ? 16.736 4.986 -6.297 1.00 95.56 129 GLU A N 1
ATOM 1010 C CA . GLU A 1 129 ? 17.547 4.042 -7.080 1.00 95.56 129 GLU A CA 1
ATOM 1011 C C . GLU A 1 129 ? 16.992 3.814 -8.494 1.00 95.56 129 GLU A C 1
ATOM 1013 O O . GLU A 1 129 ? 15.881 4.221 -8.814 1.00 95.56 129 GLU A O 1
ATOM 1018 N N . GLN A 1 130 ? 17.720 3.103 -9.356 1.00 95.94 130 GLN A N 1
ATOM 1019 C CA . GLN A 1 130 ? 17.202 2.689 -10.669 1.00 95.94 130 GLN A CA 1
ATOM 1020 C C . GLN A 1 130 ? 15.977 1.767 -10.532 1.00 95.94 130 GLN A C 1
ATOM 1022 O O . GLN A 1 130 ? 15.939 0.931 -9.630 1.00 95.94 130 GLN A O 1
ATOM 1027 N N . LYS A 1 131 ? 15.006 1.864 -11.459 1.00 94.19 131 LYS A N 1
ATOM 1028 C CA . LYS A 1 131 ? 13.734 1.104 -11.417 1.00 94.19 131 LYS A CA 1
ATOM 1029 C C . LYS A 1 131 ? 13.951 -0.388 -11.140 1.00 94.19 131 LYS A C 1
ATOM 1031 O O . LYS A 1 131 ? 13.439 -0.895 -10.151 1.00 94.19 131 LYS A O 1
ATOM 1036 N N . VAL A 1 132 ? 14.821 -1.037 -11.916 1.00 95.06 132 VAL A N 1
ATOM 1037 C CA . VAL A 1 132 ? 15.162 -2.464 -11.761 1.00 95.06 132 VAL A CA 1
ATOM 1038 C C . VAL A 1 132 ? 15.605 -2.815 -10.334 1.00 95.06 132 VAL A C 1
ATOM 1040 O O . VAL A 1 132 ? 15.281 -3.886 -9.819 1.00 95.06 132 VAL A O 1
ATOM 1043 N N . LEU A 1 133 ? 16.378 -1.940 -9.681 1.00 97.12 133 LEU A N 1
ATOM 1044 C CA . LEU A 1 133 ? 16.856 -2.165 -8.315 1.00 97.12 133 LEU A CA 1
ATOM 1045 C C . LEU A 1 133 ? 15.724 -2.001 -7.298 1.00 97.12 133 LEU A C 1
ATOM 1047 O O . LEU A 1 133 ? 15.604 -2.819 -6.385 1.00 97.12 133 LEU A O 1
ATOM 1051 N N . ARG A 1 134 ? 14.875 -0.985 -7.476 1.00 97.12 134 ARG A N 1
ATOM 1052 C CA . ARG A 1 134 ? 13.722 -0.729 -6.606 1.00 97.12 134 ARG A CA 1
ATOM 1053 C C . ARG A 1 134 ? 12.658 -1.806 -6.713 1.00 97.12 134 ARG A C 1
ATOM 1055 O O . ARG A 1 134 ? 12.187 -2.270 -5.683 1.00 97.12 134 ARG A O 1
ATOM 1062 N N . ASP A 1 135 ? 12.342 -2.268 -7.918 1.00 97.19 135 ASP A N 1
ATOM 1063 C CA . ASP A 1 135 ? 11.345 -3.321 -8.129 1.00 97.19 135 ASP A CA 1
ATOM 1064 C C . ASP A 1 135 ? 11.814 -4.652 -7.525 1.00 97.19 135 ASP A C 1
ATOM 1066 O O . ASP A 1 135 ? 11.047 -5.341 -6.850 1.00 97.19 135 ASP A O 1
ATOM 1070 N N . LYS A 1 136 ? 13.110 -4.980 -7.651 1.00 98.06 136 LYS A N 1
ATOM 1071 C CA . LYS A 1 136 ? 13.713 -6.124 -6.944 1.00 98.06 136 LYS A CA 1
ATOM 1072 C C . LYS A 1 136 ? 13.659 -5.954 -5.426 1.00 98.06 136 LYS A C 1
ATOM 1074 O O . LYS A 1 136 ? 13.352 -6.912 -4.716 1.00 98.06 136 LYS A O 1
ATOM 1079 N N . ALA A 1 137 ? 13.968 -4.765 -4.908 1.00 98.44 137 ALA A N 1
ATOM 1080 C CA . ALA A 1 137 ? 13.906 -4.485 -3.474 1.00 98.44 137 ALA A CA 1
ATOM 1081 C C . ALA A 1 137 ? 12.470 -4.597 -2.935 1.00 98.44 137 ALA A C 1
ATOM 1083 O O . ALA A 1 137 ? 12.252 -5.243 -1.910 1.00 98.44 137 ALA A O 1
ATOM 1084 N N . TYR A 1 138 ? 11.499 -4.045 -3.663 1.00 98.56 138 TYR A N 1
ATOM 1085 C CA . TYR A 1 138 ? 10.073 -4.157 -3.381 1.00 98.56 138 TYR A CA 1
ATOM 1086 C C . TYR A 1 138 ? 9.610 -5.616 -3.390 1.00 98.56 138 TYR A C 1
ATOM 1088 O O . TYR A 1 138 ? 9.038 -6.072 -2.403 1.00 98.56 138 TYR A O 1
ATOM 1096 N N . SER A 1 139 ? 9.923 -6.389 -4.436 1.00 98.56 139 SER A N 1
ATOM 1097 C CA . SER A 1 139 ? 9.522 -7.799 -4.506 1.00 98.56 139 SER A CA 1
ATOM 1098 C C . SER A 1 139 ? 10.138 -8.635 -3.377 1.00 98.56 139 SER A C 1
ATOM 1100 O O . SER A 1 139 ? 9.462 -9.461 -2.762 1.00 98.56 139 SER A O 1
ATOM 1102 N N . ASN A 1 140 ? 11.395 -8.366 -3.008 1.00 98.69 140 ASN A N 1
ATOM 1103 C CA . ASN A 1 140 ? 12.025 -8.997 -1.846 1.00 98.69 140 ASN A CA 1
ATOM 1104 C C . ASN A 1 140 ? 11.359 -8.602 -0.518 1.00 98.69 140 ASN A C 1
ATOM 1106 O O . ASN A 1 140 ? 11.277 -9.433 0.387 1.00 98.69 140 ASN A O 1
ATOM 1110 N N . ALA A 1 141 ? 10.890 -7.361 -0.375 1.00 98.81 141 ALA A N 1
ATOM 1111 C CA . ALA A 1 141 ? 10.121 -6.938 0.792 1.00 98.81 141 ALA A CA 1
ATOM 1112 C C . ALA A 1 141 ? 8.757 -7.641 0.841 1.00 98.81 141 ALA A C 1
ATOM 1114 O O . ALA A 1 141 ? 8.408 -8.208 1.873 1.00 98.81 141 ALA A O 1
ATOM 1115 N N . MET A 1 142 ? 8.046 -7.719 -0.285 1.00 98.75 142 MET A N 1
ATOM 1116 C CA . MET A 1 142 ? 6.779 -8.449 -0.388 1.00 98.75 142 MET A CA 1
ATOM 1117 C C . MET A 1 142 ? 6.938 -9.942 -0.081 1.00 98.75 142 MET A C 1
ATOM 1119 O O . MET A 1 142 ? 6.119 -10.509 0.639 1.00 98.75 142 MET A O 1
ATOM 1123 N N . LYS A 1 143 ? 8.041 -10.566 -0.520 1.00 98.75 143 LYS A N 1
ATOM 1124 C CA . LYS A 1 143 ? 8.393 -11.940 -0.135 1.00 98.75 143 LYS A CA 1
ATOM 1125 C C . LYS A 1 143 ? 8.502 -12.097 1.383 1.00 98.75 143 LYS A C 1
ATOM 1127 O O . LYS A 1 143 ? 8.026 -13.091 1.932 1.00 98.75 143 LYS A O 1
ATOM 1132 N N . LYS A 1 144 ? 9.146 -11.143 2.066 1.00 98.75 144 LYS A N 1
ATOM 1133 C CA . LYS A 1 144 ? 9.281 -11.162 3.533 1.00 98.75 144 LYS A CA 1
ATOM 1134 C C . LYS A 1 144 ? 7.924 -11.023 4.217 1.00 98.75 144 LYS A C 1
ATOM 1136 O O . LYS A 1 144 ? 7.666 -11.781 5.142 1.00 98.75 144 LYS A O 1
ATOM 1141 N N . ILE A 1 145 ? 7.059 -10.127 3.736 1.00 98.69 145 ILE A N 1
ATOM 1142 C CA . ILE A 1 145 ? 5.690 -9.964 4.256 1.00 98.69 145 ILE A CA 1
ATOM 1143 C C . ILE A 1 145 ? 4.921 -11.282 4.120 1.00 98.69 145 ILE A C 1
ATOM 1145 O O . ILE A 1 145 ? 4.437 -11.795 5.121 1.00 98.69 145 ILE A O 1
ATOM 1149 N N . TYR A 1 146 ? 4.900 -11.886 2.929 1.00 98.56 146 TYR A N 1
ATOM 1150 C CA . TYR A 1 146 ? 4.261 -13.189 2.705 1.00 98.56 146 TYR A CA 1
ATOM 1151 C C . TYR A 1 146 ? 4.819 -14.288 3.624 1.00 98.56 146 TYR A C 1
ATOM 1153 O O . TYR A 1 146 ? 4.070 -15.075 4.187 1.00 98.56 146 TYR A O 1
ATOM 1161 N N . THR A 1 147 ? 6.138 -14.316 3.833 1.00 98.44 147 THR A N 1
ATOM 1162 C CA . THR A 1 147 ? 6.772 -15.314 4.712 1.00 98.44 147 THR A CA 1
ATOM 1163 C C . THR A 1 147 ? 6.417 -15.097 6.190 1.00 98.44 147 THR A C 1
ATOM 1165 O O . THR A 1 147 ? 6.243 -16.065 6.924 1.00 98.44 147 THR A O 1
ATOM 1168 N N . ASN A 1 148 ? 6.311 -13.841 6.635 1.00 98.44 148 ASN A N 1
ATOM 1169 C CA . ASN A 1 148 ? 5.988 -13.489 8.021 1.00 98.44 148 ASN A CA 1
ATOM 1170 C C . ASN A 1 148 ? 4.488 -13.620 8.334 1.00 98.44 148 ASN A C 1
ATOM 1172 O O . ASN A 1 148 ? 4.123 -13.816 9.493 1.00 98.44 148 ASN A O 1
ATOM 1176 N N . TYR A 1 149 ? 3.634 -13.505 7.315 1.00 97.44 149 TYR A N 1
ATOM 1177 C CA . TYR A 1 149 ? 2.175 -13.540 7.417 1.00 97.44 149 TYR A CA 1
ATOM 1178 C C . TYR A 1 149 ? 1.592 -14.531 6.389 1.00 97.44 149 TYR A C 1
ATOM 1180 O O . TYR A 1 149 ? 0.917 -14.112 5.454 1.00 97.44 149 TYR A O 1
ATOM 1188 N N . PRO A 1 150 ? 1.845 -15.847 6.521 1.00 96.19 150 PRO A N 1
ATOM 1189 C CA . PRO A 1 150 ? 1.494 -16.830 5.487 1.00 96.19 150 PRO A CA 1
ATOM 1190 C C . PRO A 1 150 ? -0.017 -17.000 5.255 1.00 96.19 150 PRO A C 1
ATOM 1192 O O . PRO A 1 150 ? -0.420 -17.385 4.163 1.00 96.19 150 PRO A O 1
ATOM 1195 N N . GLU A 1 151 ? -0.847 -16.676 6.249 1.00 95.94 151 GLU A N 1
ATOM 1196 C CA . GLU A 1 151 ? -2.317 -16.717 6.147 1.00 95.94 151 GLU A CA 1
ATOM 1197 C C . GLU A 1 151 ? -2.912 -15.435 5.531 1.00 95.94 151 GLU A C 1
ATOM 1199 O O . GLU A 1 151 ? -4.119 -15.336 5.323 1.00 95.94 151 GLU A O 1
ATOM 1204 N N . ASP A 1 152 ? -2.082 -14.424 5.257 1.00 96.44 152 ASP A N 1
ATOM 1205 C CA . ASP A 1 152 ? -2.508 -13.173 4.639 1.00 96.44 152 ASP A CA 1
ATOM 1206 C C . ASP A 1 152 ? -2.593 -13.333 3.116 1.00 96.44 152 ASP A C 1
ATOM 1208 O O . ASP A 1 152 ? -1.594 -13.223 2.396 1.00 96.44 152 ASP A O 1
ATOM 1212 N N . LEU A 1 153 ? -3.806 -13.571 2.614 1.00 96.12 153 LEU A N 1
ATOM 1213 C CA . LEU A 1 153 ? -4.061 -13.705 1.176 1.00 96.12 153 LEU A CA 1
ATOM 1214 C C . LEU A 1 153 ? -3.618 -12.464 0.390 1.00 96.12 153 LEU A C 1
ATOM 1216 O O . LEU A 1 153 ? -3.121 -12.586 -0.729 1.00 96.12 153 LEU A O 1
ATOM 1220 N N . GLU A 1 154 ? -3.705 -11.278 0.990 1.00 97.44 154 GLU A N 1
ATOM 1221 C CA . GLU A 1 154 ? -3.292 -10.029 0.353 1.00 97.44 154 GLU A CA 1
ATOM 1222 C C . GLU A 1 154 ? -1.769 -9.971 0.188 1.00 97.44 154 GLU A C 1
ATOM 1224 O O . GLU A 1 154 ? -1.275 -9.535 -0.855 1.00 97.44 154 GLU A O 1
ATOM 1229 N N . ALA A 1 155 ? -1.012 -10.506 1.153 1.00 98.12 155 ALA A N 1
ATOM 1230 C CA . ALA A 1 155 ? 0.438 -10.640 1.028 1.00 98.12 155 ALA A CA 1
ATOM 1231 C C . ALA A 1 155 ? 0.807 -11.581 -0.121 1.00 98.12 155 ALA A C 1
ATOM 1233 O O . ALA A 1 155 ? 1.706 -11.268 -0.906 1.00 98.12 155 ALA A O 1
ATOM 1234 N N . ALA A 1 156 ? 0.104 -12.711 -0.246 1.00 97.81 156 ALA A N 1
ATOM 1235 C CA . ALA A 1 156 ? 0.325 -13.675 -1.320 1.00 97.81 156 ALA A CA 1
ATOM 1236 C C . ALA A 1 156 ? 0.016 -13.072 -2.703 1.00 97.81 156 ALA A C 1
ATOM 1238 O O . ALA A 1 156 ? 0.837 -13.178 -3.622 1.00 97.81 156 ALA A O 1
ATOM 1239 N N . CYS A 1 157 ? -1.123 -12.389 -2.845 1.00 96.94 157 CYS A N 1
ATOM 1240 C CA . CYS A 1 157 ? -1.534 -11.727 -4.083 1.00 96.94 157 CYS A CA 1
ATOM 1241 C C . CYS A 1 157 ? -0.548 -10.624 -4.492 1.00 96.94 157 CYS A C 1
ATOM 1243 O O . CYS A 1 157 ? -0.040 -10.624 -5.617 1.00 96.94 157 CYS A O 1
ATOM 1245 N N . LEU A 1 158 ? -0.219 -9.712 -3.574 1.00 97.75 158 LEU A N 1
ATOM 1246 C CA . LEU A 1 158 ? 0.687 -8.597 -3.853 1.00 97.75 158 LEU A CA 1
ATOM 1247 C C . LEU A 1 158 ? 2.127 -9.068 -4.095 1.00 97.75 158 LEU A C 1
ATOM 1249 O O . LEU A 1 158 ? 2.815 -8.511 -4.952 1.00 97.75 158 LEU A O 1
ATOM 1253 N N . TYR A 1 159 ? 2.590 -10.119 -3.407 1.00 98.38 159 TYR A N 1
ATOM 1254 C CA . TYR A 1 159 ? 3.889 -10.721 -3.705 1.00 98.38 159 TYR A CA 1
ATOM 1255 C C . TYR A 1 159 ? 3.907 -11.339 -5.104 1.00 98.38 159 TYR A C 1
ATOM 1257 O O . TYR A 1 159 ? 4.821 -11.052 -5.881 1.00 98.38 159 TYR A O 1
ATOM 1265 N N . SER A 1 160 ? 2.878 -12.107 -5.461 1.00 97.38 160 SER A N 1
ATOM 1266 C CA . SER A 1 160 ? 2.753 -12.704 -6.793 1.00 97.38 160 SER A CA 1
ATOM 1267 C C . SER A 1 160 ? 2.777 -11.637 -7.890 1.00 97.38 160 SER A C 1
ATOM 1269 O O . SER A 1 160 ? 3.536 -11.759 -8.850 1.00 97.38 160 SER A O 1
ATOM 1271 N N . LEU A 1 161 ? 2.032 -10.541 -7.711 1.00 96.75 161 LEU A N 1
ATOM 1272 C CA . LEU A 1 161 ? 2.044 -9.414 -8.644 1.00 96.75 161 LEU A CA 1
ATOM 1273 C C . LEU A 1 161 ? 3.417 -8.727 -8.705 1.00 96.75 161 LEU A C 1
ATOM 1275 O O . LEU A 1 161 ? 3.875 -8.365 -9.788 1.00 96.75 161 LEU A O 1
ATOM 1279 N N . SER A 1 162 ? 4.109 -8.585 -7.568 1.00 97.25 162 SER A N 1
ATOM 1280 C CA . SER A 1 162 ? 5.444 -7.977 -7.535 1.00 97.25 162 SER A CA 1
ATOM 1281 C C . SER A 1 162 ? 6.463 -8.745 -8.378 1.00 97.25 162 SER A C 1
ATOM 1283 O O . SER A 1 162 ? 7.319 -8.116 -8.988 1.00 97.25 162 SER A O 1
ATOM 1285 N N . LEU A 1 163 ? 6.357 -10.080 -8.448 1.00 96.50 163 LEU A N 1
ATOM 1286 C CA . LEU A 1 163 ? 7.251 -10.924 -9.246 1.00 96.50 163 LEU A CA 1
ATOM 1287 C C . LEU A 1 163 ? 7.087 -10.675 -10.749 1.00 96.50 163 LEU A C 1
ATOM 1289 O O . LEU A 1 163 ? 8.071 -10.727 -11.480 1.00 96.50 163 LEU A O 1
ATOM 1293 N N . LEU A 1 164 ? 5.863 -10.378 -11.196 1.00 91.62 164 LEU A N 1
ATOM 1294 C CA . LEU A 1 164 ? 5.573 -10.012 -12.586 1.00 91.62 164 LEU A CA 1
ATOM 1295 C C . LEU A 1 164 ? 6.078 -8.606 -12.928 1.00 91.62 164 LEU A C 1
ATOM 1297 O O . LEU A 1 164 ? 6.424 -8.342 -14.073 1.00 91.62 164 LEU A O 1
ATOM 1301 N N . GLY A 1 165 ? 6.116 -7.713 -11.938 1.00 86.56 165 GLY A N 1
ATOM 1302 C CA . GLY A 1 165 ? 6.560 -6.329 -12.095 1.00 86.56 165 GLY A CA 1
ATOM 1303 C C . GLY A 1 165 ? 8.070 -6.114 -12.002 1.00 86.56 165 GLY A C 1
ATOM 1304 O O . GLY A 1 165 ? 8.507 -4.974 -12.123 1.00 86.56 165 GLY A O 1
ATOM 1305 N N . VAL A 1 166 ? 8.874 -7.159 -11.762 1.00 85.75 166 VAL A N 1
ATOM 1306 C CA . VAL A 1 166 ? 10.339 -7.033 -11.757 1.00 85.75 166 VAL A CA 1
ATOM 1307 C C . VAL A 1 166 ? 10.828 -6.843 -13.194 1.00 85.75 166 VAL A C 1
ATOM 1309 O O . VAL A 1 166 ? 11.090 -7.823 -13.892 1.00 85.75 166 VAL A O 1
ATOM 1312 N N . SER A 1 167 ? 10.970 -5.587 -13.626 1.00 71.38 167 SER A N 1
ATOM 1313 C CA . SER A 1 167 ? 11.457 -5.222 -14.964 1.00 71.38 167 SER A CA 1
ATOM 1314 C C . SER A 1 167 ? 12.421 -4.046 -14.990 1.00 71.38 167 SER A C 1
ATOM 1316 O O . SER A 1 167 ? 12.285 -3.096 -14.180 1.00 71.38 167 SER A O 1
#

Foldseek 3Di:
DDDDDDDDPPPCPDPPPPPPPPPPPVDFDFDDDDWLDDDPLVVLQRQLVSCVVVVVLVSNLVSLVSSCVVPVQRLSSLLSNLVSQDDLVVLGHPLVSSVVSLVSNPDCPSTDPLSVLSSVLSCLCSDPDDNLRSLVSSLVSLVVSCVVCVVRVVSVVVNVVSVSNND

pLDDT: mean 89.87, std 16.4, range [40.38, 98.88]